Protein AF-A0A4Q5QKY8-F1 (afdb_monomer_lite)

Foldseek 3Di:
DDPPPPDPPPDPDDDDDDDDDDDPVDDDDPDPDPPPDPPCPVVVVCCLLVVLVVVLVVVLVVLCVVCPVVHDDPVSVVVSVVVSVVSSVVSNVVD

Structure (mmCIF, N/CA/C/O backbone):
data_AF-A0A4Q5QKY8-F1
#
_entry.id   AF-A0A4Q5QKY8-F1
#
loop_
_atom_site.group_PDB
_atom_site.id
_atom_site.type_symbol
_atom_site.label_atom_id
_atom_site.label_alt_id
_atom_site.label_comp_id
_atom_site.label_asym_id
_atom_site.label_entity_id
_atom_site.label_seq_id
_atom_site.pdbx_PDB_ins_code
_atom_site.Cartn_x
_atom_site.Cartn_y
_atom_site.Cartn_z
_atom_site.occupancy
_atom_site.B_iso_or_equiv
_atom_site.auth_seq_id
_atom_site.auth_comp_id
_atom_site.auth_asym_id
_atom_site.auth_atom_id
_atom_site.pdbx_PDB_model_num
ATOM 1 N N . MET A 1 1 ? -30.274 33.361 57.473 1.00 50.16 1 MET A N 1
ATOM 2 C CA . MET A 1 1 ? -30.488 33.521 56.014 1.00 50.16 1 MET A CA 1
ATOM 3 C C . MET A 1 1 ? -29.337 32.782 55.364 1.00 50.16 1 MET A C 1
ATOM 5 O O . MET A 1 1 ? -28.388 33.400 54.908 1.00 50.16 1 MET A O 1
ATOM 9 N N . ASP A 1 2 ? -29.376 31.455 55.423 1.00 50.34 2 ASP A N 1
ATOM 10 C CA . ASP A 1 2 ? -28.208 30.630 55.119 1.00 50.34 2 ASP A CA 1
ATOM 11 C C . ASP A 1 2 ? -28.446 29.981 53.763 1.00 50.34 2 ASP A C 1
ATOM 13 O O . ASP A 1 2 ? -29.035 28.908 53.638 1.00 50.34 2 ASP A O 1
ATOM 17 N N . GLY A 1 3 ? -28.091 30.738 52.724 1.00 56.69 3 GLY A N 1
ATOM 18 C CA . GLY A 1 3 ? -28.112 30.276 51.345 1.00 56.69 3 GLY A CA 1
ATOM 19 C C . GLY A 1 3 ? -27.110 29.141 51.180 1.00 56.69 3 GLY A C 1
ATOM 20 O O . GLY A 1 3 ? -25.905 29.351 51.290 1.00 56.69 3 GLY A O 1
ATOM 21 N N . LEU A 1 4 ? -27.618 27.933 50.940 1.00 61.84 4 LEU A N 1
ATOM 22 C CA . LEU A 1 4 ? -26.817 26.749 50.657 1.00 61.84 4 LEU A CA 1
ATOM 23 C C . LEU A 1 4 ? -26.017 26.976 49.370 1.00 61.84 4 LEU A C 1
ATOM 25 O O . LEU A 1 4 ? -26.560 26.952 48.267 1.00 61.84 4 LEU A O 1
ATOM 29 N N . ILE A 1 5 ? -24.714 27.200 49.522 1.00 61.34 5 ILE A N 1
ATOM 30 C CA . ILE A 1 5 ? -23.755 27.246 48.421 1.00 61.34 5 ILE A CA 1
ATOM 31 C C . ILE A 1 5 ? -23.606 25.809 47.906 1.00 61.34 5 ILE A C 1
ATOM 33 O O . ILE A 1 5 ? -22.814 25.036 48.439 1.00 61.34 5 ILE A O 1
ATOM 37 N N . THR A 1 6 ? -24.387 25.409 46.901 1.00 67.06 6 THR A N 1
ATOM 38 C CA . THR A 1 6 ? -24.112 24.170 46.161 1.00 67.06 6 THR A CA 1
ATOM 39 C C . THR A 1 6 ? -22.869 24.403 45.305 1.00 67.06 6 THR A C 1
ATOM 41 O O . THR A 1 6 ? -22.928 25.246 44.404 1.00 67.06 6 THR A O 1
ATOM 44 N N . PRO A 1 7 ? -21.738 23.719 45.565 1.00 69.69 7 PRO A N 1
ATOM 45 C CA . PRO A 1 7 ? -20.549 23.876 44.741 1.00 69.69 7 PRO A CA 1
ATOM 46 C C . PRO A 1 7 ? -20.895 23.503 43.297 1.00 69.69 7 PRO A C 1
ATOM 48 O O . PRO A 1 7 ? -21.503 22.463 43.040 1.00 69.69 7 PRO A O 1
ATOM 51 N N . PHE A 1 8 ? -20.542 24.377 42.355 1.00 70.62 8 PHE A N 1
ATOM 52 C CA . PHE A 1 8 ? -20.711 24.124 40.929 1.00 70.62 8 PHE A CA 1
ATOM 53 C C . PHE A 1 8 ? -19.776 22.976 40.528 1.00 70.62 8 PHE A C 1
ATOM 55 O O . PHE A 1 8 ? -18.585 23.171 40.290 1.00 70.62 8 PHE A O 1
ATOM 62 N N . GLN A 1 9 ? -20.309 21.757 40.518 1.00 69.50 9 GLN A N 1
ATOM 63 C CA . GLN A 1 9 ? -19.593 20.564 40.089 1.00 69.50 9 GLN A CA 1
ATOM 64 C C . GLN A 1 9 ? -19.471 20.609 38.557 1.00 69.50 9 GLN A C 1
ATOM 66 O O . GLN A 1 9 ? -20.419 20.305 37.839 1.00 69.50 9 GLN A O 1
ATOM 71 N N . GLY A 1 10 ? -18.302 21.006 38.047 1.00 78.75 10 GLY A N 1
ATOM 72 C CA . GLY A 1 10 ? -18.022 21.123 36.605 1.00 78.75 10 GLY A CA 1
ATOM 73 C C . GLY A 1 10 ? -17.914 19.790 35.849 1.00 78.75 10 GLY A C 1
ATOM 74 O O . GLY A 1 10 ? -17.602 19.785 34.662 1.00 78.75 10 GLY A O 1
ATOM 75 N N . MET A 1 11 ? -18.155 18.667 36.525 1.00 81.50 11 MET A N 1
ATOM 76 C CA . MET A 1 11 ? -18.142 17.323 35.956 1.00 81.50 11 MET A CA 1
ATOM 77 C C . MET A 1 11 ? -19.397 16.577 36.425 1.00 81.50 11 MET A C 1
ATOM 79 O O . MET A 1 11 ? -19.744 16.678 37.606 1.00 81.50 11 MET A O 1
ATOM 83 N N . PRO A 1 12 ? -20.081 15.816 35.553 1.00 82.19 12 PRO A N 1
ATOM 84 C CA . PRO A 1 12 ? -21.138 14.914 35.993 1.00 82.19 12 PRO A CA 1
ATOM 85 C C . PRO A 1 12 ? -20.621 13.935 37.064 1.00 82.19 12 PRO A C 1
ATOM 87 O O . PRO A 1 12 ? -19.431 13.612 37.081 1.00 82.19 12 PRO A O 1
ATOM 90 N N . PRO A 1 13 ? -21.495 13.468 37.973 1.00 81.31 13 PRO A N 1
ATOM 91 C CA . PRO A 1 13 ? -21.113 12.506 38.999 1.00 81.31 13 PRO A CA 1
ATOM 92 C C . PRO A 1 13 ? -20.565 11.220 38.368 1.00 81.31 13 PRO A C 1
ATOM 94 O O . PRO A 1 13 ? -21.089 10.731 37.367 1.00 81.31 13 PRO A O 1
ATOM 97 N N . GLU A 1 14 ? -19.514 10.675 38.980 1.00 79.94 14 GLU A N 1
ATOM 98 C CA . GLU A 1 14 ? -18.919 9.387 38.615 1.00 79.94 14 GLU A CA 1
ATOM 99 C C . GLU A 1 14 ? -20.000 8.293 38.616 1.00 79.94 14 GLU A C 1
ATOM 101 O O . GLU A 1 14 ? -20.649 8.040 39.632 1.00 79.94 14 GLU A O 1
ATOM 106 N N . SER A 1 15 ? -20.195 7.636 37.472 1.00 82.88 15 SER A N 1
ATOM 107 C CA . SER A 1 15 ? -21.112 6.503 37.313 1.00 82.88 15 SER A CA 1
ATOM 108 C C . SER A 1 15 ? -20.300 5.263 36.929 1.00 82.88 15 SER A C 1
ATOM 110 O O . SER A 1 15 ? -20.217 4.937 35.740 1.00 82.88 15 SER A O 1
ATOM 112 N N . PRO A 1 16 ? -19.664 4.581 37.900 1.00 78.38 16 PRO A N 1
ATOM 113 C CA . PRO A 1 16 ? -18.813 3.435 37.621 1.00 78.38 16 PRO A CA 1
ATOM 114 C C . PRO A 1 16 ? -19.627 2.310 36.976 1.00 78.38 16 PRO A C 1
ATOM 116 O O . PRO A 1 16 ? -20.570 1.773 37.555 1.00 78.38 16 PRO A O 1
ATOM 119 N N . LEU A 1 17 ? -19.252 1.954 35.749 1.00 84.31 17 LEU A N 1
ATOM 120 C CA . LEU A 1 17 ? -19.785 0.798 35.040 1.00 84.31 17 LEU A CA 1
ATOM 121 C C . LEU A 1 17 ? -18.965 -0.449 35.406 1.00 84.31 17 LEU A C 1
ATOM 123 O O . LEU A 1 17 ? -17.745 -0.351 35.566 1.00 84.31 17 LEU A O 1
ATOM 127 N N . PRO A 1 18 ? -19.591 -1.636 35.511 1.00 84.12 18 PRO A N 1
ATOM 128 C CA . PRO A 1 18 ? -18.865 -2.877 35.744 1.00 84.12 18 PRO A CA 1
ATOM 129 C C . PRO A 1 18 ? -17.906 -3.156 34.577 1.00 84.12 18 PRO A C 1
ATOM 131 O O . PRO A 1 18 ? -18.325 -3.493 33.470 1.00 84.12 18 PRO A O 1
ATOM 134 N N . MET A 1 19 ? -16.605 -3.016 34.836 1.00 81.88 19 MET A N 1
ATOM 135 C CA . MET A 1 19 ? -15.537 -3.228 33.860 1.00 81.88 19 MET A CA 1
ATOM 136 C C . MET A 1 19 ? -14.900 -4.600 34.090 1.00 81.88 19 MET A C 1
ATOM 138 O O . MET A 1 19 ? -13.953 -4.747 34.860 1.00 81.88 19 MET A O 1
ATOM 142 N N . ALA A 1 20 ? -15.464 -5.632 33.458 1.00 81.62 20 ALA A N 1
ATOM 143 C CA . ALA A 1 20 ? -14.930 -6.986 33.570 1.00 81.62 20 ALA A CA 1
ATOM 144 C C . ALA A 1 20 ? -13.489 -7.049 33.029 1.00 81.62 20 ALA A C 1
ATOM 146 O O . ALA A 1 20 ? -13.200 -6.525 31.952 1.00 81.62 20 ALA A O 1
ATOM 147 N N . ALA A 1 21 ? -12.589 -7.713 33.760 1.00 83.00 21 ALA A N 1
ATOM 148 C CA . ALA A 1 21 ? -11.210 -7.908 33.326 1.00 83.00 21 ALA A CA 1
ATOM 149 C C . ALA A 1 21 ? -11.179 -8.716 32.018 1.00 83.00 21 ALA A C 1
ATOM 151 O O . ALA A 1 21 ? -11.552 -9.891 31.980 1.00 83.00 21 ALA A O 1
ATOM 152 N N . GLN A 1 22 ? -10.755 -8.078 30.927 1.00 82.19 22 GLN A N 1
ATOM 153 C CA . GLN A 1 22 ? -10.713 -8.706 29.612 1.00 82.19 22 GLN A CA 1
ATOM 154 C C . GLN A 1 22 ? -9.503 -9.647 29.514 1.00 82.19 22 GLN A C 1
ATOM 156 O O . GLN A 1 22 ? -8.365 -9.257 29.769 1.00 82.19 22 GLN A O 1
ATOM 161 N N . SER A 1 23 ? -9.736 -10.903 29.129 1.00 81.06 23 SER A N 1
ATOM 162 C CA . SER A 1 23 ? -8.657 -11.874 28.921 1.00 81.06 23 SER A CA 1
ATOM 163 C C . SER A 1 23 ? -7.928 -11.598 27.606 1.00 81.06 23 SER A C 1
ATOM 165 O O . SER A 1 23 ? -8.526 -11.677 26.536 1.00 81.06 23 SER A O 1
ATOM 167 N N . PHE A 1 24 ? -6.620 -11.338 27.666 1.00 79.88 24 PHE A N 1
ATOM 168 C CA . PHE A 1 24 ? -5.767 -11.169 26.477 1.00 79.88 24 PHE A CA 1
ATOM 169 C C . PHE A 1 24 ? -5.363 -12.494 25.819 1.00 79.88 24 PHE A C 1
ATOM 171 O O . PHE A 1 24 ? -4.822 -12.508 24.716 1.00 79.88 24 PHE A O 1
ATOM 178 N N . ARG A 1 25 ? -5.601 -13.621 26.500 1.00 83.56 25 ARG A N 1
ATOM 179 C CA . ARG A 1 25 ? -5.215 -14.959 26.030 1.00 83.56 25 ARG A CA 1
ATOM 180 C C . ARG A 1 25 ? -6.314 -15.629 25.211 1.00 83.56 25 ARG A C 1
ATOM 182 O O . ARG A 1 25 ? -6.042 -16.556 24.454 1.00 83.56 25 ARG A O 1
ATOM 189 N N . GLN A 1 26 ? -7.552 -15.175 25.380 1.00 79.19 26 GLN A N 1
ATOM 190 C CA . GLN A 1 26 ? -8.705 -15.683 24.654 1.00 79.19 26 GLN A CA 1
ATOM 191 C C . GLN A 1 26 ? -9.013 -14.756 23.487 1.00 79.19 26 GLN A C 1
ATOM 193 O O . GLN A 1 26 ? -9.077 -13.537 23.634 1.00 79.19 26 GLN A O 1
ATOM 198 N N . LYS A 1 27 ? -9.218 -15.345 22.308 1.00 74.00 27 LYS A N 1
ATOM 199 C CA . LYS A 1 27 ? -9.667 -14.589 21.145 1.00 74.00 27 LYS A CA 1
ATOM 200 C C . LYS A 1 27 ? -11.092 -14.098 21.434 1.00 74.00 27 LYS A C 1
ATOM 202 O O . LYS A 1 27 ? -11.952 -14.942 21.693 1.00 74.00 27 LYS A O 1
ATOM 207 N N . PRO A 1 28 ? -11.361 -12.782 21.408 1.00 71.75 28 PRO A N 1
ATOM 208 C CA . PRO A 1 28 ? -12.710 -12.284 21.625 1.00 71.75 28 PRO A CA 1
ATOM 209 C C . PRO A 1 28 ? -13.656 -12.884 20.580 1.00 71.75 28 PRO A C 1
ATOM 211 O O . PRO A 1 28 ? -13.282 -13.083 19.418 1.00 71.75 28 PRO A O 1
ATOM 214 N N . GLY A 1 29 ? -14.884 -13.195 21.003 1.00 72.62 29 GLY A N 1
ATOM 215 C CA . GLY A 1 29 ? -15.940 -13.624 20.090 1.00 72.62 29 GLY A CA 1
ATOM 216 C C . GLY A 1 29 ? -16.168 -12.576 18.999 1.00 72.62 29 GLY A C 1
ATOM 217 O O . GLY A 1 29 ? -15.877 -11.395 19.190 1.00 72.62 29 GLY A O 1
ATOM 218 N N . ARG A 1 30 ? -16.673 -12.997 17.832 1.00 65.38 30 ARG A N 1
ATOM 219 C CA . ARG A 1 30 ? -17.030 -12.058 16.757 1.00 65.38 30 ARG A CA 1
ATOM 220 C C . ARG A 1 30 ? -18.036 -11.044 17.302 1.00 65.38 30 ARG A C 1
ATOM 222 O O . ARG A 1 30 ? -19.191 -11.387 17.534 1.00 65.38 30 ARG A O 1
ATOM 229 N N . THR A 1 31 ? -17.595 -9.807 17.491 1.00 66.56 31 THR A N 1
ATOM 230 C CA . THR A 1 31 ? -18.474 -8.708 17.868 1.00 66.56 31 THR A CA 1
ATOM 231 C C . THR A 1 31 ? -19.414 -8.403 16.698 1.00 66.56 31 THR A C 1
ATOM 233 O O . THR A 1 31 ? -18.961 -8.311 15.549 1.00 66.56 31 THR A O 1
ATOM 236 N N . PRO A 1 32 ? -20.732 -8.287 16.940 1.00 61.94 32 PRO A N 1
ATOM 237 C CA . PRO A 1 32 ? -21.676 -7.865 15.915 1.00 61.94 32 PRO A CA 1
ATOM 238 C C . PRO A 1 32 ? -21.269 -6.506 15.344 1.00 61.94 32 PRO A C 1
ATOM 240 O O . PRO A 1 32 ? -20.764 -5.648 16.069 1.00 61.94 32 PRO A O 1
ATOM 243 N N . ARG A 1 33 ? -21.487 -6.302 14.037 1.00 61.31 33 ARG A N 1
ATOM 244 C CA . ARG A 1 33 ? -21.232 -5.000 13.406 1.00 61.31 33 ARG A CA 1
ATOM 245 C C . ARG A 1 33 ? -22.063 -3.939 14.141 1.00 61.31 33 ARG A C 1
ATOM 247 O O . ARG A 1 33 ? -23.283 -4.099 14.188 1.00 61.31 33 ARG A O 1
ATOM 254 N N . PRO A 1 34 ? -21.443 -2.886 14.703 1.00 65.56 34 PRO A N 1
ATOM 255 C CA . PRO A 1 34 ? -22.189 -1.844 15.389 1.00 65.56 34 PRO A CA 1
ATOM 256 C C . PRO A 1 34 ? -23.184 -1.186 14.417 1.00 65.56 34 PRO A C 1
ATOM 258 O O . PRO A 1 34 ? -22.858 -1.016 13.237 1.00 65.56 34 PRO A O 1
ATOM 261 N N . PRO A 1 35 ? -24.387 -0.806 14.882 1.00 60.88 35 PRO A N 1
ATOM 262 C CA . PRO A 1 35 ? -25.455 -0.264 14.035 1.00 60.88 35 PRO A CA 1
ATOM 263 C C . PRO A 1 35 ? -25.088 1.075 13.374 1.00 60.88 35 PRO A C 1
ATOM 265 O O . PRO A 1 35 ? -25.713 1.471 12.396 1.00 60.88 35 PRO A O 1
ATOM 268 N N . SER A 1 36 ? -24.038 1.741 13.862 1.00 62.91 36 SER A N 1
ATOM 269 C CA . SER A 1 36 ? -23.448 2.951 13.282 1.00 62.91 36 SER A CA 1
ATOM 270 C C . SER A 1 36 ? -22.464 2.685 12.137 1.00 62.91 36 SER A C 1
ATOM 272 O O . SER A 1 36 ? -21.903 3.634 11.595 1.00 62.91 36 SER A O 1
ATOM 274 N N . SER A 1 37 ? -22.208 1.425 11.760 1.00 58.28 37 SER A N 1
ATOM 275 C CA . SER A 1 37 ? -21.255 1.103 10.696 1.00 58.28 37 SER A CA 1
ATOM 276 C C . SER A 1 37 ? -21.907 1.250 9.312 1.00 58.28 37 SER A C 1
ATOM 278 O O . SER A 1 37 ? -22.770 0.441 8.954 1.00 58.28 37 SER A O 1
ATOM 280 N N . PRO A 1 38 ? -21.518 2.249 8.495 1.00 63.31 38 PRO A N 1
ATOM 281 C CA . PRO A 1 38 ? -22.078 2.409 7.162 1.00 63.31 38 PRO A CA 1
ATOM 282 C C . PRO A 1 38 ? -21.723 1.203 6.281 1.00 63.31 38 PRO A C 1
ATOM 284 O O . PRO A 1 38 ? -20.558 0.820 6.151 1.00 63.31 38 PRO A O 1
ATOM 287 N N . ARG A 1 39 ? -22.737 0.619 5.624 1.00 64.94 39 ARG A N 1
ATOM 288 C CA . ARG A 1 39 ? -22.613 -0.551 4.726 1.00 64.94 39 ARG A CA 1
ATOM 289 C C . ARG A 1 39 ? -21.567 -0.376 3.613 1.00 64.94 39 ARG A C 1
ATOM 291 O O . ARG A 1 39 ? -21.059 -1.368 3.100 1.00 64.94 39 ARG A O 1
ATOM 298 N N . SER A 1 40 ? -21.213 0.861 3.269 1.00 69.50 40 SER A N 1
ATOM 299 C CA . SER A 1 40 ? -20.238 1.210 2.230 1.00 69.50 40 SER A CA 1
ATOM 300 C C . SER A 1 40 ? -18.771 1.198 2.685 1.00 69.50 40 SER A C 1
ATOM 302 O O . SER A 1 40 ? -17.893 1.469 1.868 1.00 69.50 40 SER A O 1
ATOM 304 N N . ILE A 1 41 ? -18.457 0.858 3.943 1.00 71.31 41 ILE A N 1
ATOM 305 C CA . ILE A 1 41 ? -17.067 0.843 4.443 1.00 71.31 41 ILE A CA 1
ATOM 306 C C . ILE A 1 41 ? -16.157 -0.101 3.650 1.00 71.31 41 ILE A C 1
ATOM 308 O O . ILE A 1 41 ? -14.999 0.230 3.408 1.00 71.31 41 ILE A O 1
ATOM 312 N N . ALA A 1 42 ? -16.669 -1.257 3.222 1.00 74.62 42 ALA A N 1
ATOM 313 C CA . ALA A 1 42 ? -15.893 -2.195 2.413 1.00 74.62 42 ALA A CA 1
ATOM 314 C C . ALA A 1 42 ? -15.586 -1.612 1.024 1.00 74.62 42 ALA A C 1
ATOM 316 O O . ALA A 1 42 ? -14.459 -1.709 0.554 1.00 74.62 42 ALA A O 1
ATOM 317 N N . TRP A 1 43 ? -16.563 -0.938 0.411 1.00 76.94 43 TRP A N 1
ATOM 318 C CA . TRP A 1 43 ? -16.395 -0.287 -0.887 1.00 76.94 43 TRP A CA 1
ATOM 319 C C . TRP A 1 43 ? -15.425 0.893 -0.816 1.00 76.94 43 TRP A C 1
ATOM 321 O O . TRP A 1 43 ? -14.525 0.998 -1.641 1.00 76.94 43 TRP A O 1
ATOM 331 N N . ARG A 1 44 ? -15.532 1.730 0.227 1.00 75.50 44 ARG A N 1
ATOM 332 C CA . ARG A 1 44 ? -14.550 2.790 0.495 1.00 75.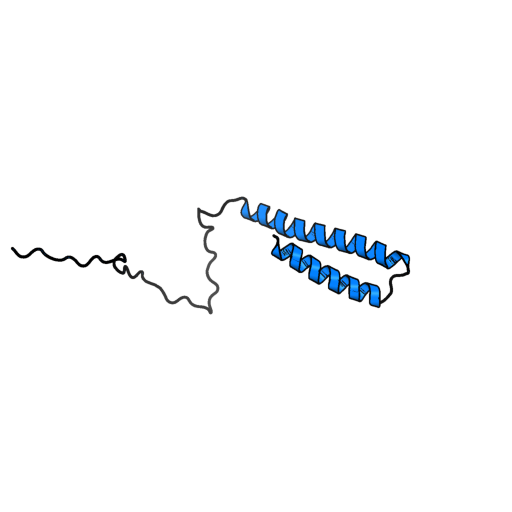50 44 ARG A CA 1
ATOM 333 C C . ARG A 1 44 ? -13.144 2.219 0.632 1.00 75.50 44 ARG A C 1
ATOM 335 O O . ARG A 1 44 ? -12.247 2.712 -0.031 1.00 75.50 44 ARG A O 1
ATOM 342 N N . ARG A 1 45 ? -12.959 1.154 1.421 1.00 78.94 45 ARG A N 1
ATOM 343 C CA . ARG A 1 45 ? -11.6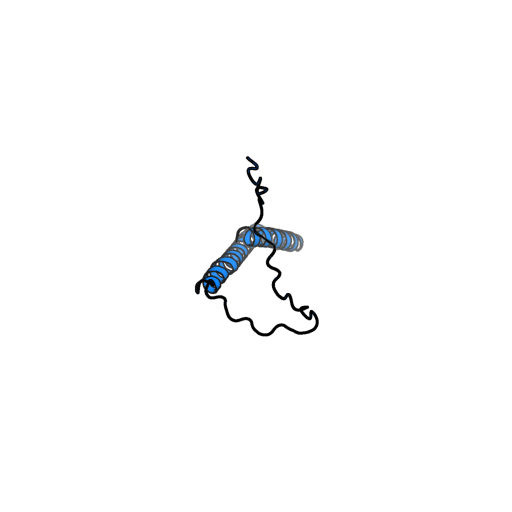48 0.502 1.588 1.00 78.94 45 ARG A CA 1
ATOM 344 C C . ARG A 1 45 ? -11.095 -0.040 0.272 1.00 78.94 45 ARG A C 1
ATOM 346 O O . ARG A 1 45 ? -9.900 0.082 0.046 1.00 78.94 45 ARG A O 1
ATOM 353 N N . LEU A 1 46 ? -11.942 -0.600 -0.590 1.00 82.88 46 LEU A N 1
ATOM 354 C CA . LEU A 1 46 ? -11.519 -1.081 -1.905 1.00 82.88 46 LEU A CA 1
ATOM 355 C C . LEU A 1 46 ? -11.132 0.054 -2.851 1.00 82.88 46 LEU A C 1
ATOM 357 O O . LEU A 1 46 ? -10.134 -0.079 -3.543 1.00 82.88 46 LEU A O 1
ATOM 361 N N . LEU A 1 47 ? -11.868 1.166 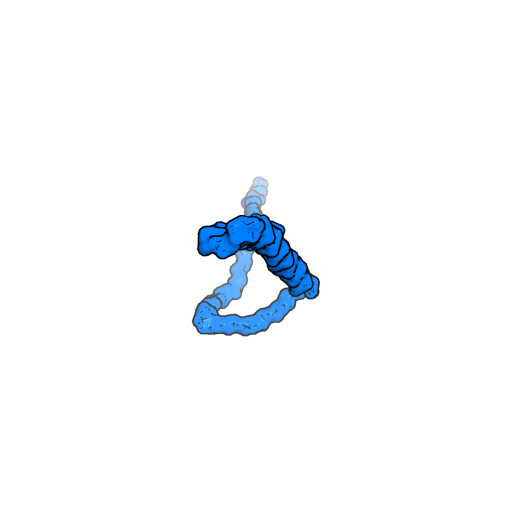-2.871 1.00 82.69 47 LEU A N 1
ATOM 362 C CA . LEU A 1 47 ? -11.500 2.331 -3.685 1.00 82.69 47 LEU A CA 1
ATOM 363 C C . LEU A 1 47 ? -10.186 2.959 -3.217 1.00 82.69 47 LEU A C 1
ATOM 365 O O . LEU A 1 47 ? -9.355 3.338 -4.032 1.00 82.69 47 LEU A O 1
ATOM 369 N N . VAL A 1 48 ? -9.999 3.024 -1.904 1.00 81.12 48 VAL A N 1
ATOM 370 C CA . VAL A 1 48 ? -8.814 3.556 -1.229 1.00 81.12 48 VAL A CA 1
ATOM 371 C C . VAL A 1 48 ? -7.596 2.673 -1.525 1.00 81.12 48 VAL A C 1
ATOM 373 O O . VAL A 1 48 ? -6.669 3.093 -2.213 1.00 81.12 48 VAL A O 1
ATOM 376 N N . VAL A 1 49 ? -7.632 1.402 -1.117 1.00 84.06 49 VAL A N 1
ATOM 377 C CA . VAL A 1 49 ? -6.520 0.462 -1.339 1.00 84.06 49 VAL A CA 1
ATOM 378 C C . VAL A 1 49 ? -6.305 0.205 -2.832 1.00 84.06 49 VAL A C 1
ATOM 380 O O . VAL A 1 49 ? -5.171 0.171 -3.297 1.00 84.06 49 VAL A O 1
ATOM 383 N N . GLY A 1 50 ? -7.382 0.062 -3.601 1.00 85.06 50 GLY A N 1
ATOM 384 C CA . GLY A 1 50 ? -7.318 -0.131 -5.047 1.00 85.06 50 GLY A CA 1
ATOM 385 C C . GLY A 1 50 ? -6.721 1.074 -5.769 1.00 85.06 50 GLY A C 1
ATOM 386 O O . GLY A 1 50 ? -5.878 0.889 -6.641 1.00 85.06 50 GLY A O 1
ATOM 387 N N . GLY A 1 51 ? -7.088 2.297 -5.377 1.00 85.00 51 GLY A N 1
ATOM 388 C CA . GLY A 1 51 ? -6.513 3.528 -5.918 1.00 85.00 51 GLY A CA 1
ATOM 389 C C . GLY A 1 51 ? -5.012 3.624 -5.663 1.00 85.00 51 GLY A C 1
ATOM 390 O O . GLY A 1 51 ? -4.255 3.885 -6.598 1.00 85.00 51 GLY A O 1
ATOM 391 N N . ALA A 1 52 ? -4.571 3.319 -4.438 1.00 84.00 52 ALA A N 1
ATOM 392 C CA . ALA A 1 52 ? -3.150 3.264 -4.104 1.00 84.00 52 ALA A CA 1
ATOM 393 C C . ALA A 1 52 ? -2.404 2.230 -4.970 1.00 84.00 52 ALA A C 1
ATOM 395 O O . ALA A 1 52 ? -1.390 2.561 -5.579 1.00 84.00 52 ALA A O 1
ATOM 396 N N . VAL A 1 53 ? -2.944 1.012 -5.107 1.00 87.00 53 VAL A N 1
ATOM 397 C CA . VAL A 1 53 ? -2.342 -0.053 -5.930 1.00 87.00 53 VAL A CA 1
ATOM 398 C C . VAL A 1 53 ? -2.249 0.351 -7.403 1.00 87.00 53 VAL A C 1
ATOM 400 O O . VAL A 1 53 ? -1.188 0.197 -8.008 1.00 87.00 53 VAL A O 1
ATOM 403 N N . ILE A 1 54 ? -3.325 0.892 -7.983 1.00 90.81 54 ILE A N 1
ATOM 404 C CA . ILE A 1 54 ? -3.346 1.330 -9.387 1.00 90.81 54 ILE A CA 1
ATOM 405 C C . ILE A 1 54 ? -2.296 2.419 -9.614 1.00 90.81 54 ILE A C 1
ATOM 407 O O . ILE A 1 54 ? -1.505 2.314 -10.552 1.00 90.81 54 ILE A O 1
ATOM 411 N N . LEU A 1 55 ? -2.244 3.427 -8.740 1.00 87.19 55 LEU A N 1
ATOM 412 C CA . LEU A 1 55 ? -1.258 4.503 -8.830 1.00 87.19 55 LEU A CA 1
ATOM 413 C C . LEU A 1 55 ? 0.173 3.966 -8.743 1.00 87.19 55 LEU A C 1
ATOM 415 O O . LEU A 1 55 ? 1.014 4.353 -9.552 1.00 87.19 55 LEU A O 1
ATOM 419 N N . THR A 1 56 ? 0.455 3.049 -7.813 1.00 86.69 56 THR A N 1
ATOM 420 C CA . THR A 1 56 ? 1.789 2.446 -7.681 1.00 86.69 56 THR A CA 1
ATOM 421 C C . THR A 1 56 ? 2.176 1.645 -8.924 1.00 86.69 56 THR A C 1
ATOM 423 O O . THR A 1 56 ? 3.310 1.760 -9.389 1.00 86.69 56 THR A O 1
ATOM 426 N N . VAL A 1 57 ? 1.254 0.874 -9.509 1.00 89.44 57 VAL A N 1
ATOM 427 C CA . VAL A 1 57 ? 1.514 0.104 -10.740 1.00 89.44 57 VAL A CA 1
ATOM 428 C C . VAL A 1 57 ? 1.804 1.031 -11.919 1.00 89.44 57 VAL A C 1
ATOM 430 O O . VAL A 1 57 ? 2.782 0.815 -12.637 1.00 89.44 57 VAL A O 1
ATOM 433 N N . VAL A 1 58 ? 1.000 2.082 -12.099 1.00 90.25 58 VAL A N 1
ATOM 434 C CA . VAL A 1 58 ? 1.209 3.071 -13.166 1.00 90.25 58 VAL A CA 1
ATOM 435 C C . VAL A 1 58 ? 2.557 3.770 -12.990 1.00 90.25 58 VAL A C 1
ATOM 437 O O . VAL A 1 58 ? 3.349 3.802 -13.928 1.00 90.25 58 VAL A O 1
ATOM 440 N N . ALA A 1 59 ? 2.867 4.242 -11.781 1.00 85.00 59 ALA A N 1
ATOM 441 C CA . ALA A 1 59 ? 4.139 4.898 -11.488 1.00 85.00 59 ALA A CA 1
ATOM 442 C C . ALA A 1 59 ? 5.344 3.969 -11.734 1.00 85.00 59 ALA A C 1
ATOM 444 O O . ALA A 1 59 ? 6.335 4.383 -12.334 1.00 85.00 59 ALA A O 1
ATOM 445 N N . THR A 1 60 ? 5.245 2.696 -11.331 1.00 88.31 60 THR A N 1
ATOM 446 C CA . THR A 1 60 ? 6.282 1.678 -11.583 1.00 88.31 60 THR A CA 1
ATOM 447 C C . THR A 1 60 ? 6.498 1.471 -13.078 1.00 88.31 60 THR A C 1
ATOM 449 O O . THR A 1 60 ? 7.639 1.409 -13.534 1.00 88.31 60 THR A O 1
ATOM 452 N N . ARG A 1 61 ? 5.410 1.386 -13.853 1.00 89.00 61 ARG A N 1
ATOM 453 C CA . ARG A 1 61 ? 5.468 1.205 -15.305 1.00 89.00 61 ARG A CA 1
ATOM 454 C C . ARG A 1 61 ? 6.168 2.379 -15.979 1.00 89.00 61 ARG A C 1
ATOM 456 O O . ARG A 1 61 ? 7.122 2.145 -16.716 1.00 89.00 61 ARG A O 1
ATOM 463 N N . GLU A 1 62 ? 5.740 3.609 -15.707 1.00 87.31 62 GLU A N 1
ATOM 464 C CA . GLU A 1 62 ? 6.357 4.809 -16.287 1.00 87.31 62 GLU A CA 1
ATOM 465 C C . GLU A 1 62 ? 7.845 4.892 -15.933 1.00 87.31 62 GLU A C 1
ATOM 467 O O . GLU A 1 62 ? 8.690 5.062 -16.810 1.00 87.31 62 GLU A O 1
ATOM 472 N N . MET A 1 63 ? 8.192 4.647 -14.668 1.00 84.81 63 MET A N 1
ATOM 473 C CA . MET A 1 63 ? 9.584 4.667 -14.226 1.00 84.81 63 MET A CA 1
ATOM 474 C C . MET A 1 63 ? 10.415 3.561 -14.897 1.00 84.81 63 MET A C 1
ATOM 476 O O . MET A 1 63 ? 11.545 3.803 -15.319 1.00 84.81 63 MET A O 1
ATOM 480 N N . SER A 1 64 ? 9.853 2.362 -15.080 1.00 82.06 64 SER A N 1
ATOM 481 C CA . SER A 1 64 ? 10.532 1.278 -15.803 1.00 82.06 64 SER A CA 1
ATOM 482 C C . SER A 1 64 ? 10.800 1.622 -17.273 1.00 82.06 64 SER A C 1
ATOM 484 O O . SER A 1 64 ? 11.847 1.251 -17.798 1.00 82.06 64 SER A O 1
ATOM 486 N N . LEU A 1 65 ? 9.900 2.371 -17.922 1.00 83.75 65 LEU A N 1
ATOM 487 C CA . LEU A 1 65 ? 10.064 2.828 -19.304 1.00 83.75 65 LEU A CA 1
ATOM 488 C C . LEU A 1 65 ? 11.139 3.916 -19.405 1.00 83.75 65 LEU A C 1
ATOM 490 O O . LEU A 1 65 ? 11.987 3.852 -20.296 1.00 83.75 65 LEU A O 1
ATOM 494 N N . VAL A 1 66 ? 11.155 4.866 -18.463 1.00 79.19 66 VAL A N 1
ATOM 495 C CA . VAL A 1 66 ? 12.184 5.917 -18.391 1.00 79.19 66 VAL A CA 1
ATOM 496 C C . VAL A 1 66 ? 13.572 5.297 -18.215 1.00 79.19 66 VAL A C 1
ATOM 498 O O . VAL A 1 66 ? 14.498 5.651 -18.945 1.00 79.19 66 VAL A O 1
ATOM 501 N N . LEU A 1 67 ? 13.719 4.332 -17.303 1.00 78.06 67 LEU A N 1
ATOM 502 C CA . LEU A 1 67 ? 15.010 3.690 -17.031 1.00 78.06 67 LEU A CA 1
ATOM 503 C C . LEU A 1 67 ? 15.396 2.662 -18.108 1.00 78.06 67 LEU A C 1
ATOM 505 O O . LEU A 1 67 ? 16.579 2.466 -18.376 1.00 78.06 67 LEU A O 1
ATOM 509 N N . GLY A 1 68 ? 14.415 2.037 -18.762 1.00 74.94 68 GLY A N 1
ATOM 510 C CA . GLY A 1 68 ? 14.628 1.085 -19.853 1.00 74.94 68 GLY A CA 1
ATOM 511 C C . GLY A 1 68 ? 15.192 1.709 -21.131 1.00 74.94 68 GLY A C 1
ATOM 512 O O . GLY A 1 68 ? 15.769 0.985 -21.941 1.00 74.94 68 GLY A O 1
ATOM 513 N N . SER A 1 69 ? 15.102 3.033 -21.292 1.00 71.38 69 SER A N 1
ATOM 514 C CA . SER A 1 69 ? 15.625 3.757 -22.463 1.00 71.38 69 SER A CA 1
ATOM 515 C C . SER A 1 69 ? 17.141 3.605 -22.675 1.00 71.38 69 SER A C 1
ATOM 517 O O . SER A 1 69 ? 17.600 3.678 -23.811 1.00 71.38 69 SER A O 1
ATOM 519 N N . ASN A 1 70 ? 17.908 3.330 -21.613 1.00 68.62 70 A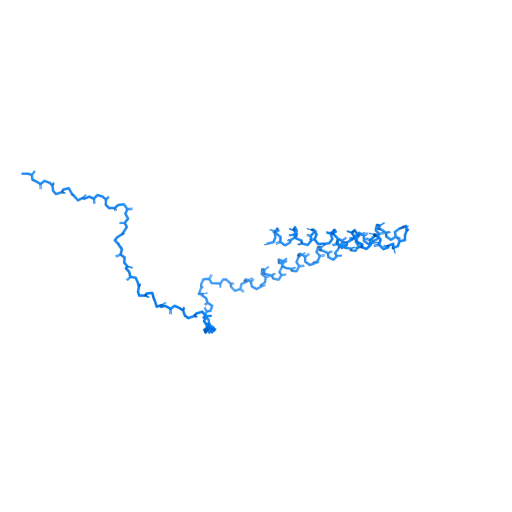SN A N 1
ATOM 520 C CA . ASN A 1 70 ? 19.365 3.140 -21.659 1.00 68.62 70 ASN A CA 1
ATOM 521 C C . ASN A 1 70 ? 19.806 1.751 -21.135 1.00 68.62 70 ASN A C 1
ATOM 523 O O . ASN A 1 70 ? 20.973 1.548 -20.802 1.00 68.62 70 ASN A O 1
ATOM 527 N N . GLY A 1 71 ? 18.872 0.792 -21.048 1.00 68.50 71 GLY A N 1
ATOM 528 C CA . GLY A 1 71 ? 19.097 -0.566 -20.540 1.00 68.50 71 GLY A CA 1
ATOM 529 C C . GLY A 1 71 ? 18.757 -0.746 -19.053 1.00 68.50 71 GLY A C 1
ATOM 530 O O . GLY A 1 71 ? 19.139 0.047 -18.193 1.00 68.50 71 GLY A O 1
ATOM 531 N N . LEU A 1 72 ? 18.046 -1.835 -18.733 1.00 72.75 72 LEU A N 1
ATOM 532 C CA . LEU A 1 72 ? 17.648 -2.188 -17.364 1.00 72.75 72 LEU A CA 1
ATOM 533 C C . LEU A 1 72 ? 18.846 -2.747 -16.578 1.00 72.75 72 LEU A C 1
ATOM 535 O O . LEU A 1 72 ? 19.086 -3.952 -16.539 1.00 72.75 72 LEU A O 1
ATOM 539 N N . THR A 1 73 ? 19.620 -1.852 -15.968 1.00 85.00 73 THR A N 1
ATOM 540 C CA . THR A 1 73 ? 20.770 -2.201 -15.118 1.00 85.00 73 THR A CA 1
ATOM 541 C C . THR A 1 73 ? 20.340 -2.614 -13.702 1.00 85.00 73 THR A C 1
ATOM 543 O O . THR A 1 73 ? 19.253 -2.275 -13.238 1.00 85.00 73 THR A O 1
ATOM 546 N N . ALA A 1 74 ? 21.203 -3.314 -12.955 1.00 83.81 74 ALA A N 1
ATOM 547 C CA . ALA A 1 74 ? 20.920 -3.677 -11.558 1.00 83.81 74 ALA A CA 1
ATOM 548 C C . ALA A 1 74 ? 20.656 -2.447 -10.662 1.00 83.81 74 ALA A C 1
ATOM 550 O O . ALA A 1 74 ? 19.785 -2.478 -9.793 1.00 83.81 74 ALA A O 1
ATOM 551 N N . LEU A 1 75 ? 21.359 -1.337 -10.918 1.00 84.81 75 LEU A N 1
ATOM 552 C CA . LEU A 1 75 ? 21.140 -0.067 -10.224 1.00 84.81 75 LEU A CA 1
ATOM 553 C C . LEU A 1 75 ? 19.753 0.517 -10.531 1.00 84.81 75 LEU A C 1
ATOM 555 O O . LEU A 1 75 ? 19.102 1.050 -9.633 1.00 84.81 75 LEU A O 1
ATOM 559 N N . ALA A 1 76 ? 19.275 0.370 -11.770 1.00 83.31 76 ALA A N 1
ATOM 560 C CA . ALA A 1 76 ? 17.941 0.812 -12.158 1.00 83.31 76 ALA A CA 1
ATOM 561 C C . ALA A 1 76 ? 16.847 0.103 -11.347 1.00 83.31 76 ALA A C 1
ATOM 563 O O . ALA A 1 76 ? 15.929 0.757 -10.853 1.00 83.31 76 ALA A O 1
ATOM 564 N N . TYR A 1 77 ? 16.977 -1.208 -11.132 1.00 85.19 77 TYR A N 1
ATOM 565 C CA . TYR A 1 77 ? 16.043 -1.958 -10.289 1.00 85.19 77 TYR A CA 1
ATOM 566 C C . TYR A 1 77 ? 16.094 -1.537 -8.817 1.00 85.19 77 TYR A C 1
ATOM 568 O O . TYR A 1 77 ? 15.043 -1.436 -8.184 1.00 85.19 77 TYR A O 1
ATOM 576 N N . LEU A 1 78 ? 17.283 -1.247 -8.275 1.00 91.50 78 LEU A N 1
ATOM 577 C CA . LEU A 1 78 ? 17.423 -0.752 -6.901 1.00 91.50 78 LEU A CA 1
ATOM 578 C C . LEU A 1 78 ? 16.698 0.589 -6.714 1.00 91.50 78 LEU A C 1
ATOM 580 O O . LEU A 1 78 ? 15.923 0.755 -5.772 1.00 91.50 78 LEU A O 1
ATOM 584 N N . ILE A 1 79 ? 16.919 1.532 -7.633 1.00 88.19 79 ILE A N 1
ATOM 585 C CA . ILE A 1 79 ? 16.272 2.849 -7.608 1.00 88.19 79 ILE A CA 1
ATOM 586 C C . ILE A 1 79 ? 14.757 2.701 -7.779 1.00 88.19 79 ILE A C 1
ATOM 588 O O . ILE A 1 79 ? 13.997 3.334 -7.045 1.00 88.19 79 ILE A O 1
ATOM 592 N N . LEU A 1 80 ? 14.310 1.832 -8.692 1.00 87.62 80 LEU A N 1
ATOM 593 C CA . LEU A 1 80 ? 12.893 1.540 -8.894 1.00 87.62 80 LEU A CA 1
ATOM 594 C C . LEU A 1 80 ? 12.247 1.007 -7.608 1.00 87.62 80 LEU A C 1
ATOM 596 O O . LEU A 1 80 ? 11.189 1.492 -7.219 1.00 87.62 80 LEU A O 1
ATOM 600 N N . ALA A 1 81 ? 12.889 0.069 -6.908 1.00 88.81 81 ALA A N 1
ATOM 601 C CA . ALA A 1 81 ? 12.365 -0.493 -5.662 1.00 88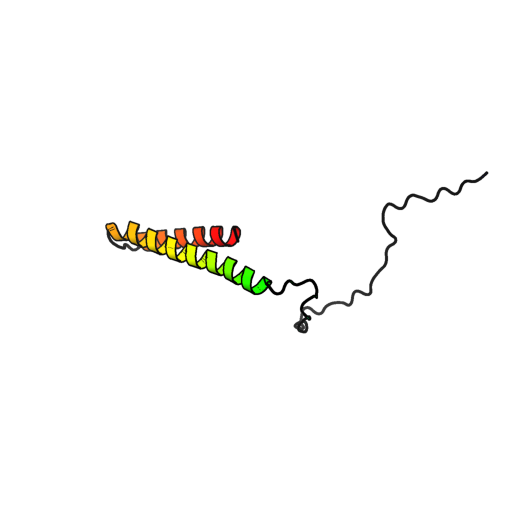.81 81 ALA A CA 1
ATOM 602 C C . ALA A 1 81 ? 12.231 0.563 -4.548 1.00 88.81 81 ALA A C 1
ATOM 604 O O . ALA A 1 81 ? 11.213 0.599 -3.847 1.00 88.81 81 ALA A O 1
ATOM 605 N N . LEU A 1 82 ? 13.226 1.447 -4.413 1.00 92.31 82 LEU A N 1
ATOM 606 C CA . LEU A 1 82 ? 13.186 2.562 -3.462 1.00 92.31 82 LEU A CA 1
ATOM 607 C C . LEU A 1 82 ? 12.070 3.554 -3.805 1.00 92.31 82 LEU A C 1
ATOM 609 O O . LEU A 1 82 ? 11.296 3.930 -2.924 1.00 92.31 82 LEU A O 1
ATOM 613 N N . PHE A 1 83 ? 11.946 3.928 -5.081 1.00 90.12 83 PHE A N 1
ATOM 614 C CA . PHE A 1 83 ? 10.885 4.810 -5.568 1.00 90.12 83 PHE A CA 1
ATOM 615 C C . PHE A 1 83 ? 9.497 4.224 -5.298 1.00 90.12 83 PHE A C 1
ATOM 617 O O . PHE A 1 83 ? 8.643 4.905 -4.735 1.00 90.12 83 PHE A O 1
ATOM 624 N N . VAL A 1 84 ? 9.285 2.952 -5.642 1.00 89.12 84 VAL A N 1
ATOM 625 C CA . VAL A 1 84 ? 8.008 2.258 -5.441 1.00 89.12 84 VAL A CA 1
ATOM 626 C C . VAL A 1 84 ? 7.658 2.171 -3.960 1.00 89.12 84 VAL A C 1
ATOM 628 O O . VAL A 1 84 ? 6.513 2.435 -3.606 1.00 89.12 84 VAL A O 1
ATOM 631 N N . SER A 1 85 ? 8.624 1.875 -3.087 1.00 90.56 85 SER A N 1
ATOM 632 C CA . SER A 1 85 ? 8.392 1.863 -1.635 1.00 90.56 85 SER A CA 1
ATOM 633 C C . SER A 1 85 ? 7.990 3.238 -1.102 1.00 90.56 85 SER A C 1
ATOM 635 O O . SER A 1 85 ? 7.009 3.340 -0.364 1.00 90.56 85 SER A O 1
ATOM 637 N N . LEU A 1 86 ? 8.700 4.302 -1.499 1.00 88.81 86 LEU A N 1
ATOM 638 C CA . LEU A 1 86 ? 8.369 5.669 -1.082 1.00 88.81 86 LEU A CA 1
ATOM 639 C C . LEU A 1 86 ? 6.995 6.099 -1.600 1.00 88.81 86 LEU A C 1
ATOM 641 O O . LEU A 1 86 ? 6.184 6.652 -0.859 1.00 88.81 86 LEU A O 1
ATOM 645 N N . PHE A 1 87 ? 6.727 5.841 -2.875 1.00 86.88 87 PHE A N 1
ATOM 646 C CA . PHE A 1 87 ? 5.479 6.226 -3.509 1.00 86.88 87 PHE A CA 1
ATOM 647 C C . PHE A 1 87 ? 4.297 5.455 -2.918 1.00 86.88 87 PHE A C 1
ATOM 649 O O . PHE A 1 87 ? 3.273 6.059 -2.610 1.00 86.88 87 PHE A O 1
ATOM 656 N N . ALA A 1 88 ? 4.442 4.144 -2.701 1.00 84.31 88 ALA A N 1
ATOM 657 C CA . ALA A 1 88 ? 3.424 3.321 -2.054 1.00 84.31 88 ALA A CA 1
ATOM 658 C C . ALA A 1 88 ? 3.129 3.809 -0.630 1.00 84.31 88 ALA A C 1
ATOM 660 O O . ALA A 1 88 ? 1.965 3.880 -0.242 1.00 84.31 88 ALA A O 1
ATOM 661 N N . TRP A 1 89 ? 4.159 4.202 0.127 1.00 87.38 89 TRP A N 1
ATOM 662 C CA . TRP A 1 89 ? 3.987 4.797 1.453 1.00 87.38 89 TRP A CA 1
ATOM 663 C C . TRP A 1 89 ? 3.173 6.098 1.406 1.00 87.38 89 TRP A C 1
ATOM 665 O O . TRP A 1 89 ? 2.220 6.252 2.166 1.00 87.38 89 TRP A O 1
ATOM 675 N N . ILE A 1 90 ? 3.507 7.017 0.494 1.00 85.38 90 ILE A N 1
ATOM 676 C CA . ILE A 1 90 ? 2.784 8.291 0.337 1.00 85.38 90 ILE A CA 1
ATOM 677 C C . ILE A 1 90 ? 1.343 8.044 -0.123 1.00 85.38 90 ILE A C 1
ATOM 679 O O . ILE A 1 90 ? 0.415 8.635 0.427 1.00 85.38 90 ILE A O 1
ATOM 683 N N . ALA A 1 91 ? 1.151 7.149 -1.095 1.00 78.81 91 ALA A N 1
ATOM 684 C CA . ALA A 1 91 ? -0.165 6.781 -1.597 1.00 78.81 91 ALA A CA 1
ATOM 685 C C . ALA A 1 91 ? -1.039 6.194 -0.483 1.00 78.81 91 ALA A C 1
ATOM 687 O O . ALA A 1 91 ? -2.193 6.590 -0.384 1.00 78.81 91 ALA A O 1
ATOM 688 N N . LEU A 1 92 ? -0.476 5.330 0.375 1.00 79.44 92 LEU A N 1
ATOM 689 C CA . LEU A 1 92 ? -1.161 4.747 1.530 1.00 79.44 92 LEU A CA 1
ATOM 690 C C . LEU A 1 92 ? -1.495 5.790 2.608 1.00 79.44 92 LEU A C 1
ATOM 692 O O . LEU A 1 92 ? -2.546 5.699 3.236 1.00 79.44 92 LEU A O 1
ATOM 696 N N . ALA A 1 93 ? -0.618 6.769 2.832 1.00 77.94 93 ALA A N 1
ATOM 697 C CA . ALA A 1 93 ? -0.832 7.820 3.825 1.00 77.94 93 ALA A CA 1
ATOM 698 C C . ALA A 1 93 ? -1.911 8.834 3.409 1.00 77.94 93 ALA A C 1
ATOM 700 O O . ALA A 1 93 ? -2.558 9.424 4.272 1.00 77.94 93 ALA A O 1
ATOM 701 N N . LEU A 1 94 ? -2.091 9.056 2.102 1.00 71.62 94 LEU A N 1
ATOM 702 C CA . LEU A 1 94 ? -3.100 9.979 1.572 1.00 71.62 94 LEU A CA 1
ATOM 703 C C . LEU A 1 94 ? -4.519 9.375 1.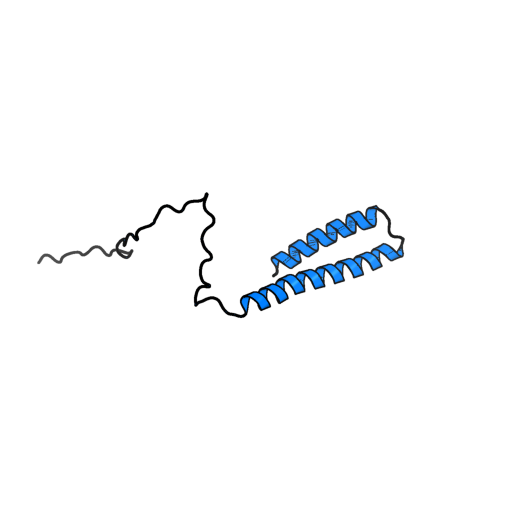554 1.00 71.62 94 LEU A C 1
ATOM 705 O O . LEU A 1 94 ? -5.501 10.106 1.424 1.00 71.62 94 LEU A O 1
ATOM 709 N N . THR A 1 95 ? -4.609 8.047 1.636 1.00 61.69 95 THR A N 1
ATOM 710 C CA . THR A 1 95 ? -5.844 7.251 1.601 1.00 61.69 95 THR A CA 1
ATOM 711 C C . THR A 1 95 ? -6.538 7.087 2.944 1.00 61.69 95 THR A C 1
ATOM 713 O O . THR A 1 95 ? -7.789 7.192 2.957 1.00 61.69 95 THR A O 1
#

Sequence (95 aa):
MDGLITPFQGMPPESPLPMAAQSFRQKPGRTPRPPSSPRSIAWRRLLVVGGAVILTVVATREMSLVLGSNGLTALAYLILALFVSLFAWIALALT

pLDDT: mean 78.02, std 9.88, range [50.16, 92.31]

Secondary structure (DSSP, 8-state):
---------SSPPP---------SSSPPP-PPPPTTS-TTHHHHHHHHHHHHHHHHHHHHHHHHHHHHTT---HHHHHHHHHHHHHHHHHHHHH-

Radius of gyration: 27.71 Å; chains: 1; bounding box: 52×49×78 Å